Protein AF-A0A2V5U2Z2-F1 (afdb_monomer)

Nearest PDB structures (foldseek):
  8wt1-assembly1_H  TM=6.798E-01  e=1.902E-01  Geobacillus stearothermophilus ATCC 12980
  8wt1-assembly2_F  TM=6.795E-01  e=2.994E-01  Geobacillus stearothermophilus ATCC 12980
  8wt1-assembly2_G  TM=6.778E-01  e=4.208E-01  Geobacillus stearothermophilus ATCC 12980
  8wt1-assembly2_E  TM=6.335E-01  e=3.976E-01  Geobacillus stearothermophilus ATCC 12980
  8wt1-assembly2_D  TM=6.719E-01  e=5.588E-01  Geobacillus stearothermophilus ATCC 12980

Secondary structure (DSSP, 8-state):
-PPPP------B-TTSS-BEEEEEEEE-TTSSEEEEEEEESSSS-TT---EEEEETTTTEEEESHHHH--B--S--EEETTTEEEEEES--SS-TT--SS-EEEEEEGGG--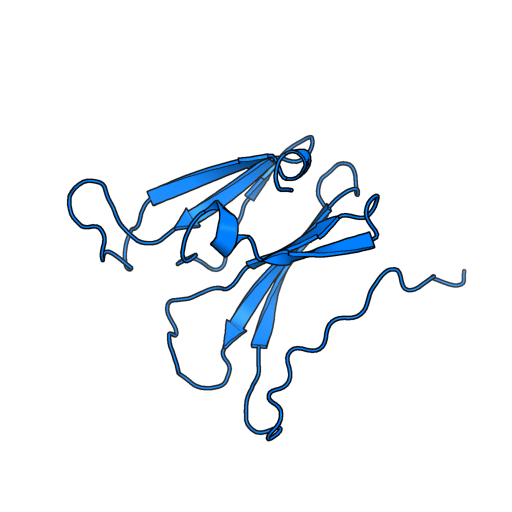

Structure (mmCIF, N/CA/C/O backbone):
data_AF-A0A2V5U2Z2-F1
#
_entry.id   AF-A0A2V5U2Z2-F1
#
loop_
_atom_site.group_PDB
_atom_site.id
_atom_site.type_symbol
_atom_site.label_atom_id
_atom_site.label_alt_id
_atom_site.label_comp_id
_atom_site.label_asym_id
_atom_site.label_entity_id
_atom_site.label_seq_id
_atom_site.pdbx_PDB_ins_code
_atom_site.Cartn_x
_atom_site.Cartn_y
_atom_site.Cartn_z
_atom_site.occupancy
_atom_site.B_iso_or_equiv
_atom_site.auth_seq_id
_atom_site.auth_comp_id
_atom_site.auth_asym_id
_atom_site.auth_atom_id
_atom_site.pdbx_PDB_model_num
ATOM 1 N N . MET A 1 1 ? -11.660 -11.472 25.209 1.00 48.94 1 MET A N 1
ATOM 2 C CA . MET A 1 1 ? -11.891 -10.445 24.169 1.00 48.94 1 MET A CA 1
ATOM 3 C C . MET A 1 1 ? -12.189 -11.164 22.869 1.00 48.94 1 MET A C 1
ATOM 5 O O . MET A 1 1 ? -11.413 -12.038 22.507 1.00 48.94 1 MET A O 1
ATOM 9 N N . THR A 1 2 ? -13.297 -10.853 22.203 1.00 79.00 2 THR A N 1
ATOM 10 C CA . THR A 1 2 ? -13.596 -11.344 20.850 1.00 79.00 2 THR A CA 1
ATOM 11 C C . THR A 1 2 ? -13.269 -10.233 19.854 1.00 79.00 2 THR A C 1
ATOM 13 O O . THR A 1 2 ? -13.674 -9.088 20.041 1.00 79.00 2 THR A O 1
ATOM 16 N N . GLY A 1 3 ? -12.461 -10.538 18.839 1.00 84.50 3 GLY A N 1
ATOM 17 C CA . GLY A 1 3 ? -12.180 -9.609 17.744 1.00 84.50 3 GLY A CA 1
ATOM 18 C C . GLY A 1 3 ? -13.274 -9.678 16.679 1.00 84.50 3 GLY A C 1
ATOM 19 O O . GLY A 1 3 ? -13.815 -10.752 16.427 1.00 84.50 3 GLY A O 1
ATOM 20 N N . THR A 1 4 ? -13.574 -8.548 16.036 1.00 90.06 4 THR A N 1
ATOM 21 C CA . THR A 1 4 ? -14.482 -8.486 14.880 1.00 90.06 4 THR A CA 1
ATOM 22 C C . THR A 1 4 ? -13.667 -8.354 13.599 1.00 90.06 4 THR A C 1
ATOM 24 O O . THR A 1 4 ? -12.829 -7.459 13.486 1.00 90.06 4 THR A O 1
ATOM 27 N N . VAL A 1 5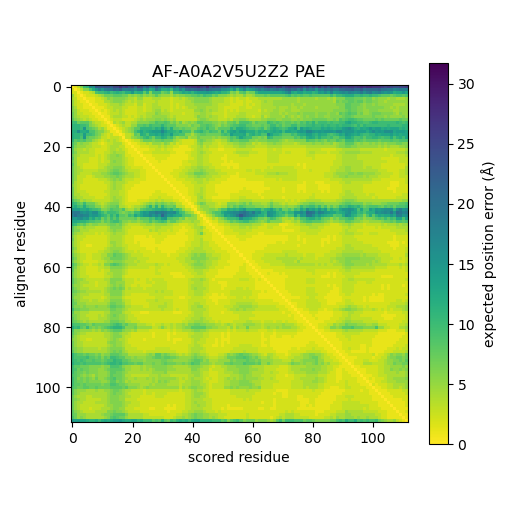 ? -13.928 -9.218 12.616 1.00 91.06 5 VAL A N 1
ATOM 28 C CA . VAL A 1 5 ? -13.326 -9.113 11.280 1.00 91.06 5 VAL A CA 1
ATOM 29 C C . VAL A 1 5 ? -13.907 -7.893 10.565 1.00 91.06 5 VAL A C 1
ATOM 31 O O . VAL A 1 5 ? -15.120 -7.785 10.409 1.00 91.06 5 VAL A O 1
ATOM 34 N N . LEU A 1 6 ? -13.043 -6.964 10.143 1.00 91.12 6 LEU A N 1
ATOM 35 C CA . LEU A 1 6 ? -13.460 -5.757 9.418 1.00 91.12 6 LEU A CA 1
ATOM 36 C C . LEU A 1 6 ? -13.581 -5.988 7.908 1.00 91.12 6 LEU A C 1
ATOM 38 O O . LEU A 1 6 ? -14.469 -5.421 7.280 1.00 91.12 6 LEU A O 1
ATOM 42 N N . ALA A 1 7 ? -12.692 -6.803 7.336 1.00 91.56 7 ALA A N 1
ATOM 43 C CA . ALA A 1 7 ? -12.666 -7.123 5.914 1.00 91.56 7 ALA A CA 1
ATOM 44 C C . ALA A 1 7 ? -11.939 -8.449 5.657 1.00 91.56 7 ALA A C 1
ATOM 46 O O . ALA A 1 7 ? -11.116 -8.896 6.459 1.00 91.56 7 ALA A O 1
ATOM 47 N N . THR A 1 8 ? -12.218 -9.062 4.509 1.00 91.56 8 THR A N 1
ATOM 48 C CA . THR A 1 8 ? -11.488 -10.221 3.984 1.00 91.56 8 THR A CA 1
ATOM 49 C C . THR A 1 8 ? -11.257 -10.006 2.496 1.00 91.56 8 THR A C 1
ATOM 51 O O . THR A 1 8 ? -12.159 -9.561 1.790 1.00 91.56 8 THR A O 1
ATOM 54 N N . LYS A 1 9 ? -10.045 -10.300 2.026 1.00 89.69 9 LYS A N 1
ATOM 55 C CA . LYS A 1 9 ? -9.688 -10.253 0.609 1.00 89.69 9 LYS A CA 1
ATOM 56 C C . LYS A 1 9 ? -8.858 -11.4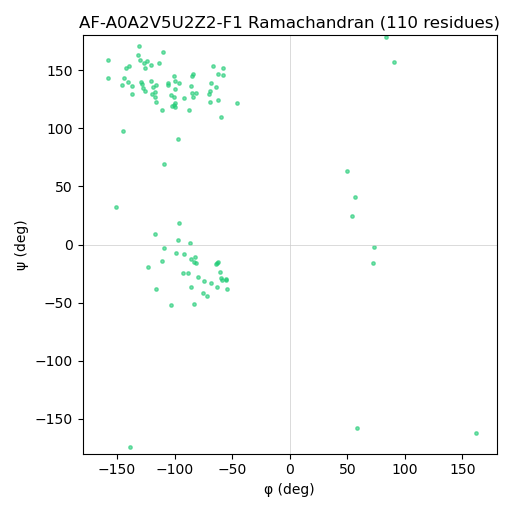82 0.274 1.00 89.69 9 LYS A C 1
ATOM 58 O O . LYS A 1 9 ? -7.909 -11.784 0.995 1.00 89.69 9 LYS A O 1
ATOM 63 N N . ASP A 1 10 ? -9.247 -12.190 -0.782 1.00 89.88 10 ASP A N 1
ATOM 64 C CA . ASP A 1 10 ? -8.542 -13.374 -1.264 1.00 89.88 10 ASP A CA 1
ATOM 65 C C . ASP A 1 10 ? -7.656 -13.007 -2.460 1.00 89.88 10 ASP A C 1
ATOM 67 O O . ASP A 1 10 ? -8.091 -12.297 -3.364 1.00 89.88 10 ASP A O 1
ATOM 71 N N . PHE A 1 11 ? -6.411 -13.478 -2.433 1.00 87.81 11 PHE A N 1
ATOM 72 C CA . PHE A 1 11 ? -5.396 -13.243 -3.462 1.00 87.81 11 PHE A CA 1
ATOM 73 C C . PHE A 1 11 ? -4.938 -14.532 -4.148 1.00 87.81 11 PHE A C 1
ATOM 75 O O . PHE A 1 11 ? -3.948 -14.509 -4.880 1.00 87.81 11 PHE A O 1
ATOM 82 N N . LYS A 1 12 ? -5.610 -15.659 -3.896 1.00 86.19 12 LYS A N 1
ATOM 83 C CA . LYS A 1 12 ? -5.360 -16.908 -4.619 1.00 86.19 12 LYS A CA 1
ATOM 84 C C . LYS A 1 12 ? -5.818 -16.766 -6.069 1.00 86.19 12 LYS A C 1
ATOM 86 O O . LYS A 1 12 ? -6.861 -16.165 -6.334 1.00 86.19 12 LYS A O 1
ATOM 91 N N . SER A 1 13 ? -5.036 -17.297 -7.006 1.00 82.25 13 SER A N 1
ATOM 92 C CA . SER A 1 13 ? -5.483 -17.410 -8.391 1.00 82.25 13 SER A CA 1
ATOM 93 C C . SER A 1 13 ? -6.646 -18.409 -8.493 1.00 82.25 13 SER A C 1
ATOM 95 O O . SER A 1 13 ? -6.749 -19.315 -7.661 1.00 82.25 13 SER A O 1
ATOM 97 N N . PRO A 1 14 ? -7.527 -18.278 -9.502 1.00 78.75 14 PRO A N 1
ATOM 98 C CA . PRO A 1 14 ? -8.651 -19.199 -9.683 1.00 78.75 14 PRO A CA 1
ATOM 99 C C . PRO A 1 14 ? -8.236 -20.662 -9.889 1.00 78.75 14 PRO A C 1
ATOM 101 O O . PRO A 1 14 ? -8.989 -21.562 -9.533 1.00 78.75 14 PRO A O 1
ATOM 104 N N . ASP A 1 15 ? -7.051 -20.889 -10.461 1.00 81.25 15 ASP A N 1
ATOM 105 C CA . ASP A 1 15 ? -6.467 -22.216 -10.679 1.00 81.25 15 ASP A CA 1
ATOM 106 C C . ASP A 1 15 ? -5.749 -22.781 -9.438 1.00 81.25 15 ASP A C 1
ATOM 108 O O . ASP A 1 15 ? -5.421 -23.962 -9.416 1.00 81.25 15 ASP A O 1
ATOM 112 N N . GLY A 1 16 ? -5.528 -21.972 -8.393 1.00 76.25 16 GLY A N 1
ATOM 113 C CA . GLY A 1 16 ? -4.834 -22.372 -7.166 1.00 76.25 16 GLY A CA 1
ATOM 114 C C . GLY A 1 16 ? -3.315 -22.540 -7.292 1.00 76.25 16 GLY A C 1
ATOM 115 O O . GLY A 1 16 ? -2.658 -22.791 -6.282 1.00 76.25 16 GLY A O 1
ATOM 116 N N . GLU A 1 17 ? -2.744 -22.361 -8.482 1.00 76.31 17 GLU A N 1
ATOM 117 C CA . GLU A 1 17 ? -1.311 -22.551 -8.748 1.00 76.31 17 GLU A CA 1
ATOM 118 C C . GLU A 1 17 ? -0.474 -21.349 -8.295 1.00 76.31 17 GLU A C 1
ATOM 120 O O . GLU A 1 17 ? 0.706 -21.456 -7.941 1.00 76.31 17 GLU A O 1
ATOM 125 N N . HIS A 1 18 ? -1.087 -20.168 -8.295 1.00 80.06 18 HIS A N 1
ATOM 126 C CA . HIS A 1 18 ? -0.429 -18.897 -8.050 1.00 80.06 18 HIS A CA 1
ATOM 127 C C . HIS A 1 18 ? -1.293 -17.989 -7.159 1.00 80.06 18 HIS A C 1
ATOM 129 O O . HIS A 1 18 ? -2.316 -18.362 -6.584 1.00 80.06 18 HIS A O 1
ATOM 135 N N . GLY A 1 19 ? -0.840 -16.760 -6.966 1.00 85.62 19 GLY A N 1
ATOM 136 C CA . GLY A 1 19 ? -1.544 -15.772 -6.173 1.00 85.62 19 GLY A CA 1
ATOM 137 C C . GLY A 1 19 ? -0.617 -14.652 -5.757 1.00 85.62 19 GLY A C 1
ATOM 138 O O . GLY A 1 19 ? 0.462 -14.463 -6.329 1.00 85.62 19 GLY A O 1
ATOM 139 N N . ARG A 1 20 ? -1.034 -13.902 -4.741 1.00 89.44 20 ARG A N 1
ATOM 140 C CA . ARG A 1 20 ? -0.198 -12.854 -4.162 1.00 89.44 20 ARG A CA 1
ATOM 141 C C . ARG A 1 20 ? -0.033 -13.032 -2.664 1.00 89.44 20 ARG A C 1
ATOM 143 O O . ARG A 1 20 ? -0.998 -13.206 -1.928 1.00 89.44 20 ARG A O 1
ATOM 150 N N . ASN A 1 21 ? 1.212 -12.935 -2.218 1.00 90.12 21 ASN A N 1
ATOM 151 C CA . ASN A 1 21 ? 1.567 -12.983 -0.806 1.00 90.12 21 ASN A CA 1
ATOM 152 C C . ASN A 1 21 ? 1.699 -11.565 -0.265 1.00 90.12 21 ASN A C 1
ATOM 154 O O . ASN A 1 21 ? 2.303 -10.720 -0.926 1.00 90.12 21 ASN A O 1
ATOM 158 N N . VAL A 1 22 ? 1.205 -11.313 0.948 1.00 93.19 22 VAL A N 1
ATOM 159 C CA . VAL A 1 22 ? 1.460 -10.051 1.658 1.00 93.19 22 VAL A CA 1
ATOM 160 C C . VAL A 1 22 ? 2.930 -9.996 2.068 1.00 93.19 22 VAL A C 1
ATOM 162 O O . VAL A 1 22 ? 3.476 -10.960 2.594 1.00 93.19 22 VAL A O 1
ATOM 165 N N . GLN A 1 23 ? 3.578 -8.868 1.796 1.00 94.06 23 GLN A N 1
ATOM 166 C CA . GLN A 1 23 ? 5.024 -8.684 1.964 1.00 94.06 23 GLN A CA 1
ATOM 167 C C . GLN A 1 23 ? 5.357 -7.634 3.016 1.00 94.06 23 GLN A C 1
ATOM 169 O O . GLN A 1 23 ? 6.305 -7.785 3.780 1.00 94.06 23 GLN A O 1
ATOM 174 N N . LYS A 1 24 ? 4.568 -6.563 3.044 1.00 95.00 24 LYS A N 1
ATOM 175 C CA . LYS A 1 24 ? 4.582 -5.539 4.081 1.00 95.00 24 LYS 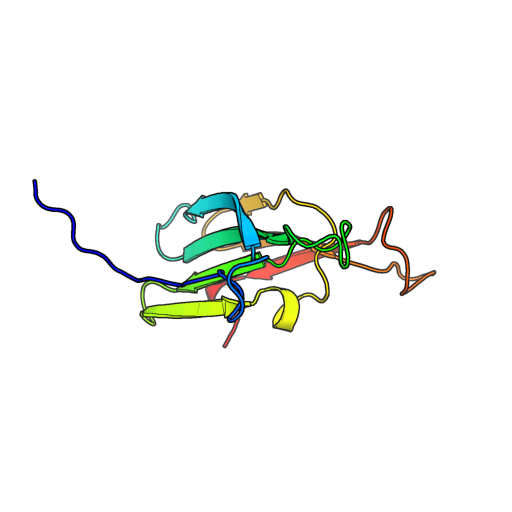A CA 1
ATOM 176 C C . LYS A 1 24 ? 3.136 -5.153 4.349 1.00 95.00 24 LYS A C 1
ATOM 178 O O . LYS A 1 24 ? 2.364 -5.029 3.402 1.00 95.00 24 LYS A O 1
ATOM 183 N N . ALA A 1 25 ? 2.787 -4.946 5.612 1.00 96.62 25 ALA A N 1
ATOM 184 C CA . ALA A 1 25 ? 1.496 -4.408 6.003 1.00 96.62 25 ALA A CA 1
ATOM 185 C C . ALA A 1 25 ? 1.650 -3.492 7.216 1.00 96.62 25 ALA A C 1
ATOM 187 O O . ALA A 1 25 ? 2.483 -3.750 8.084 1.00 96.62 25 ALA A O 1
ATOM 188 N N . GLU A 1 26 ? 0.871 -2.419 7.261 1.00 96.94 26 GLU A N 1
ATOM 189 C CA . GLU A 1 26 ? 0.952 -1.407 8.310 1.00 96.94 26 GLU A CA 1
ATOM 190 C C . GLU A 1 26 ? -0.375 -0.641 8.400 1.00 96.94 26 GLU A C 1
ATOM 192 O O . GLU A 1 26 ? -1.020 -0.372 7.384 1.00 96.94 26 GLU A O 1
ATOM 197 N N . TRP A 1 27 ? -0.791 -0.284 9.615 1.00 96.50 27 TRP A N 1
ATOM 198 C CA . TRP A 1 27 ? -1.884 0.668 9.816 1.00 96.50 27 TRP A CA 1
ATOM 199 C C . TRP A 1 27 ? -1.347 2.097 9.769 1.00 96.50 27 TRP A C 1
ATOM 201 O O . TRP A 1 27 ? -0.256 2.367 10.269 1.00 96.50 27 TRP A O 1
ATOM 211 N N . SER A 1 28 ? -2.132 3.028 9.229 1.00 95.81 28 SER A N 1
ATOM 212 C CA . SER A 1 28 ? -1.884 4.453 9.426 1.00 95.81 28 SER A CA 1
ATOM 213 C C . SER A 1 28 ? -1.889 4.784 10.926 1.00 95.81 28 SER A C 1
ATOM 215 O O . SER A 1 28 ? -2.588 4.116 11.698 1.00 95.81 28 SER A O 1
ATOM 217 N N . PRO A 1 29 ? -1.157 5.823 11.372 1.00 93.56 29 PRO A N 1
ATOM 218 C CA . PRO A 1 29 ? -1.095 6.181 12.792 1.00 93.56 29 PRO A CA 1
ATOM 219 C C . PRO A 1 29 ? -2.464 6.436 13.444 1.00 93.56 29 PRO A C 1
ATOM 221 O O . PRO A 1 29 ? -2.647 6.173 14.629 1.00 93.56 29 PRO A O 1
ATOM 224 N N . ASP A 1 30 ? -3.445 6.905 12.672 1.00 93.38 30 ASP A N 1
ATOM 225 C CA . ASP A 1 30 ? -4.827 7.139 13.114 1.00 93.38 30 ASP A CA 1
ATOM 226 C C . ASP A 1 30 ? -5.746 5.898 13.010 1.00 93.38 30 ASP A C 1
ATOM 228 O O . ASP A 1 30 ? -6.943 5.964 13.313 1.00 93.38 30 ASP A O 1
ATOM 232 N N . SER A 1 31 ? -5.203 4.755 12.575 1.00 94.25 31 SER A N 1
ATOM 233 C CA . SER A 1 31 ? -5.914 3.484 12.375 1.00 94.25 31 SER A CA 1
ATOM 234 C C . SER A 1 31 ? -7.148 3.579 11.465 1.00 94.25 31 SER A C 1
ATOM 236 O O . SER A 1 31 ? -8.081 2.772 11.591 1.00 94.25 31 SER A O 1
ATOM 238 N N . GLN A 1 32 ? -7.190 4.573 10.572 1.00 95.88 32 GLN A N 1
ATOM 239 C CA . GLN A 1 32 ? -8.250 4.712 9.570 1.00 95.88 32 GLN A CA 1
ATOM 240 C C . GLN A 1 32 ? -7.935 3.953 8.284 1.00 95.88 32 GLN A C 1
ATOM 242 O O . GLN A 1 32 ? -8.866 3.541 7.593 1.00 95.88 32 GLN A O 1
ATOM 247 N N . PHE A 1 33 ? -6.655 3.709 7.998 1.00 97.25 33 PHE A N 1
ATOM 248 C CA . PHE A 1 33 ? -6.223 3.024 6.790 1.00 97.25 33 PHE A CA 1
ATOM 249 C C . PHE A 1 33 ? -5.298 1.859 7.111 1.00 97.25 33 PHE A C 1
ATOM 251 O O . PHE A 1 33 ? -4.362 1.997 7.894 1.00 97.25 33 PHE A O 1
ATOM 258 N N . PHE A 1 34 ? -5.530 0.715 6.477 1.00 97.00 34 PHE A N 1
ATOM 259 C CA . PHE A 1 34 ? -4.609 -0.418 6.518 1.00 97.00 34 PHE A CA 1
ATOM 260 C C . PHE A 1 34 ? -3.991 -0.605 5.145 1.00 97.00 34 PHE A C 1
ATOM 262 O O . PHE A 1 34 ? -4.709 -0.903 4.193 1.00 97.00 34 PHE A O 1
ATOM 269 N N . VAL A 1 35 ? -2.680 -0.426 5.035 1.00 97.38 35 VAL A N 1
ATOM 270 C CA . VAL A 1 35 ? -1.955 -0.545 3.769 1.00 97.38 35 VAL A CA 1
ATOM 271 C C . VAL A 1 35 ? -1.171 -1.838 3.759 1.00 97.38 35 VAL A C 1
ATOM 273 O O . VAL A 1 35 ? -0.526 -2.189 4.747 1.00 97.38 35 VAL A O 1
ATOM 276 N N . PHE A 1 36 ? -1.190 -2.536 2.631 1.00 96.75 36 PHE A N 1
ATOM 277 C CA . PHE A 1 36 ? -0.376 -3.722 2.447 1.00 96.75 36 PHE A CA 1
ATOM 278 C C . PHE A 1 36 ? 0.100 -3.870 1.003 1.00 96.75 36 PHE A C 1
ATOM 280 O O . PHE A 1 36 ? -0.658 -3.688 0.052 1.00 96.75 36 PHE A O 1
ATOM 287 N N . SER A 1 37 ? 1.369 -4.232 0.851 1.00 95.62 37 SER A N 1
ATOM 288 C CA . SER A 1 37 ? 1.989 -4.538 -0.436 1.00 95.62 37 SER A CA 1
ATOM 289 C C . SER A 1 37 ? 2.074 -6.038 -0.622 1.00 95.62 37 SER A C 1
ATOM 291 O O . SER A 1 37 ? 2.321 -6.793 0.325 1.00 95.62 37 SER A O 1
ATOM 293 N N . THR A 1 38 ? 1.902 -6.468 -1.862 1.00 94.19 38 THR A N 1
ATOM 294 C CA . THR A 1 38 ? 1.849 -7.878 -2.227 1.00 94.19 38 THR A CA 1
ATOM 295 C C . THR A 1 38 ? 2.858 -8.198 -3.322 1.00 94.19 38 THR A C 1
ATOM 297 O O . THR A 1 38 ? 3.176 -7.341 -4.144 1.00 94.19 38 THR A O 1
ATOM 300 N N . ALA A 1 39 ? 3.341 -9.437 -3.364 1.00 91.00 39 ALA A N 1
ATOM 301 C CA . ALA A 1 39 ? 4.169 -9.952 -4.454 1.00 91.00 39 ALA A CA 1
ATOM 302 C C . ALA A 1 39 ? 3.502 -11.162 -5.103 1.00 91.00 39 ALA A C 1
ATOM 304 O O . ALA A 1 39 ? 2.933 -11.999 -4.397 1.00 91.00 39 ALA A O 1
ATOM 305 N N . SER A 1 40 ? 3.602 -11.248 -6.430 1.00 86.75 40 SER A N 1
ATOM 306 C CA . SER A 1 40 ? 3.160 -12.413 -7.200 1.00 86.75 40 SER A CA 1
ATOM 307 C C . SER A 1 40 ? 3.992 -13.642 -6.833 1.00 86.75 40 SER A C 1
ATOM 309 O O . SER A 1 40 ? 5.218 -13.554 -6.746 1.00 86.75 40 SER A O 1
ATOM 311 N N . SER A 1 41 ? 3.344 -14.790 -6.639 1.00 81.88 41 SER A N 1
ATOM 312 C CA . SER A 1 41 ? 4.025 -16.085 -6.518 1.00 81.88 41 SER A CA 1
ATOM 313 C C . SER A 1 41 ? 4.305 -16.754 -7.871 1.00 81.88 41 SER A C 1
ATOM 315 O O . SER A 1 41 ? 5.088 -17.695 -7.917 1.00 81.88 41 SER A O 1
ATOM 317 N N . GLY A 1 42 ? 3.713 -16.263 -8.969 1.00 72.50 42 GLY A N 1
ATOM 318 C CA . GLY A 1 42 ? 3.747 -16.897 -10.298 1.00 72.50 42 GLY A CA 1
ATOM 319 C C . GLY A 1 42 ? 4.816 -16.375 -11.266 1.00 72.50 42 GLY A C 1
ATOM 320 O O . GLY A 1 42 ? 4.672 -16.530 -12.471 1.00 72.50 42 GLY A O 1
ATOM 321 N N . GLY A 1 43 ? 5.861 -15.690 -10.791 1.00 66.31 43 GLY A N 1
ATOM 322 C CA . GLY A 1 43 ? 7.005 -15.264 -11.621 1.00 66.31 43 GLY A CA 1
ATOM 323 C C . GLY A 1 43 ? 6.752 -14.122 -12.622 1.00 66.31 43 GLY A C 1
ATOM 324 O O . GLY A 1 43 ? 7.711 -13.496 -13.072 1.00 66.31 43 GLY A O 1
ATOM 325 N N . HIS A 1 44 ? 5.499 -13.781 -12.935 1.00 71.25 44 HIS A N 1
ATOM 326 C CA . HIS A 1 44 ? 5.177 -12.589 -13.724 1.00 71.25 44 HIS A CA 1
ATOM 327 C C . HIS A 1 44 ? 5.433 -11.302 -12.927 1.00 71.25 44 HIS A C 1
ATOM 329 O O . HIS A 1 44 ? 4.962 -11.151 -11.798 1.00 71.25 44 HIS A O 1
ATOM 335 N N . SER A 1 45 ? 6.175 -10.377 -13.547 1.00 78.94 45 SER A N 1
ATOM 336 C CA . SER A 1 45 ? 6.529 -9.049 -13.024 1.00 78.94 45 SER A CA 1
ATOM 337 C C . SER A 1 45 ? 7.104 -9.072 -11.598 1.00 78.94 45 SER A C 1
ATOM 339 O O . SER A 1 45 ? 6.528 -8.463 -10.696 1.00 78.94 45 SER A O 1
ATOM 341 N N . PRO A 1 46 ? 8.273 -9.712 -11.365 1.00 81.88 46 PRO A N 1
ATOM 342 C CA . PRO A 1 46 ? 8.902 -9.780 -10.036 1.00 81.88 46 PRO A CA 1
ATOM 343 C C . PRO A 1 46 ? 9.294 -8.400 -9.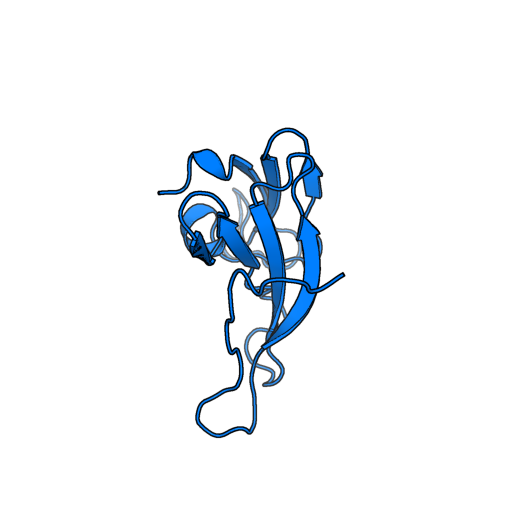483 1.00 81.88 46 PRO A C 1
ATOM 345 O O . PRO A 1 46 ? 9.577 -8.246 -8.297 1.00 81.88 46 PRO A O 1
ATOM 348 N N . TRP A 1 47 ? 9.315 -7.391 -10.352 1.00 88.75 47 TRP A N 1
ATOM 349 C CA . TRP A 1 47 ? 9.561 -5.997 -10.023 1.00 88.75 47 TRP A CA 1
ATOM 350 C C . TRP A 1 47 ? 8.315 -5.267 -9.489 1.00 88.75 47 TRP A C 1
ATOM 352 O O . TRP A 1 47 ? 8.475 -4.203 -8.898 1.00 88.75 47 TRP A O 1
ATOM 362 N N . HIS A 1 48 ? 7.100 -5.806 -9.668 1.00 93.00 48 HIS A N 1
ATOM 363 C CA . HIS A 1 48 ? 5.839 -5.123 -9.355 1.00 93.00 48 HIS A CA 1
ATOM 364 C C . HIS A 1 48 ? 5.242 -5.551 -8.008 1.00 93.00 48 HIS A C 1
ATOM 366 O O . HIS A 1 48 ? 4.837 -6.701 -7.795 1.00 93.00 48 HIS A O 1
ATOM 372 N N . TRP A 1 49 ? 5.124 -4.580 -7.106 1.00 93.75 49 TRP A N 1
ATOM 373 C CA . TRP A 1 49 ? 4.631 -4.749 -5.743 1.00 93.75 49 TRP A CA 1
ATOM 374 C C . TRP A 1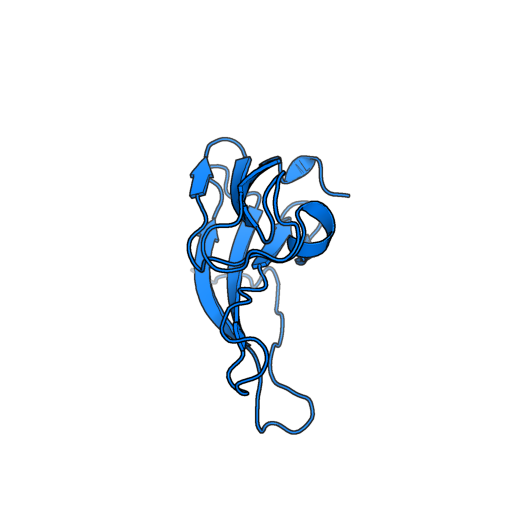 49 ? 3.252 -4.104 -5.584 1.00 93.75 49 TRP A C 1
ATOM 376 O O . TRP A 1 49 ? 3.127 -3.096 -4.887 1.00 93.75 49 TRP A O 1
ATOM 386 N N . GLN A 1 50 ? 2.224 -4.694 -6.215 1.00 94.12 50 GLN A N 1
ATOM 387 C CA . GLN A 1 50 ? 0.832 -4.223 -6.101 1.00 94.12 50 GLN A CA 1
ATOM 388 C C . GLN A 1 50 ? 0.485 -3.934 -4.647 1.00 94.12 50 GLN A C 1
ATOM 390 O O . GLN A 1 50 ? 0.597 -4.815 -3.777 1.00 94.12 50 GLN A O 1
ATOM 395 N N . THR A 1 51 ? 0.096 -2.694 -4.387 1.00 96.38 51 THR A N 1
ATOM 396 C CA . THR A 1 51 ? -0.177 -2.212 -3.039 1.00 96.38 51 THR A CA 1
ATOM 397 C C . THR A 1 51 ? -1.635 -1.839 -2.927 1.00 96.38 51 THR A C 1
ATOM 399 O O . THR A 1 51 ? -2.212 -1.220 -3.809 1.00 96.38 51 THR A O 1
ATOM 402 N N . TYR A 1 52 ? -2.239 -2.214 -1.812 1.00 96.75 52 TYR A N 1
ATOM 403 C CA . TYR A 1 52 ? -3.631 -1.942 -1.516 1.00 96.75 52 TYR A CA 1
ATOM 404 C C . TYR A 1 52 ? -3.728 -1.128 -0.240 1.00 96.75 52 TYR A C 1
ATOM 406 O O . TYR A 1 52 ? -2.879 -1.235 0.648 1.00 96.75 52 TYR A O 1
ATOM 414 N N . PHE A 1 53 ? -4.813 -0.378 -0.116 1.00 97.12 53 PHE A N 1
ATOM 415 C CA . PHE A 1 53 ? -5.222 0.188 1.158 1.00 97.12 53 PHE A CA 1
ATOM 416 C C . PHE A 1 53 ? -6.689 -0.126 1.433 1.00 97.12 53 PHE A C 1
ATOM 418 O O . PHE A 1 53 ? -7.528 -0.103 0.535 1.00 97.12 53 PHE A O 1
ATOM 425 N N . TYR A 1 54 ? -6.995 -0.444 2.685 1.00 97.38 54 TYR A N 1
ATOM 426 C CA . TYR A 1 54 ? -8.346 -0.573 3.207 1.00 97.38 54 TYR A CA 1
ATOM 427 C C . TYR A 1 54 ? -8.714 0.703 3.957 1.00 97.38 54 TYR A C 1
ATOM 429 O O . TYR A 1 54 ? -8.029 1.068 4.911 1.00 97.38 54 TYR A O 1
ATOM 437 N N . ASP A 1 55 ? -9.790 1.362 3.535 1.00 96.31 55 ASP A N 1
ATOM 438 C CA . ASP A 1 55 ? -10.399 2.489 4.238 1.00 96.31 55 ASP A CA 1
ATOM 439 C C . ASP A 1 55 ? -11.418 1.951 5.247 1.00 96.31 55 ASP A C 1
ATOM 441 O O . ASP A 1 55 ? -12.436 1.353 4.885 1.00 96.31 55 ASP A O 1
ATOM 445 N N . ARG A 1 56 ? -11.157 2.181 6.534 1.00 95.50 56 ARG A N 1
ATOM 446 C CA . ARG A 1 56 ? -12.009 1.708 7.628 1.00 95.50 56 ARG A CA 1
ATOM 447 C C . ARG A 1 56 ? -13.364 2.408 7.686 1.00 95.50 56 ARG A C 1
ATOM 449 O O . ARG A 1 56 ? -14.334 1.776 8.107 1.00 95.50 56 ARG A O 1
ATOM 456 N N . LYS A 1 57 ? -13.447 3.686 7.307 1.00 94.00 57 LYS A N 1
ATOM 457 C CA . LYS A 1 57 ? -14.704 4.451 7.312 1.00 94.00 57 LYS A CA 1
ATOM 458 C C . LYS A 1 57 ? -15.615 3.977 6.191 1.00 94.00 57 LYS A C 1
ATOM 460 O O . LYS A 1 57 ? -16.799 3.755 6.424 1.00 94.00 57 LYS A O 1
ATOM 465 N N . GLN A 1 58 ? -15.045 3.787 5.004 1.00 94.31 58 GLN A N 1
ATOM 466 C CA . GLN A 1 58 ? -15.779 3.339 3.820 1.00 94.31 58 GLN A CA 1
ATOM 467 C C . GLN A 1 58 ? -15.962 1.813 3.766 1.00 94.31 58 GLN A C 1
ATOM 469 O O . GLN A 1 58 ? -16.805 1.326 3.020 1.00 94.31 58 GLN A O 1
ATOM 474 N N . LYS A 1 59 ? -15.203 1.059 4.573 1.00 94.25 59 LYS A N 1
ATOM 475 C CA . LYS A 1 59 ? -15.198 -0.412 4.629 1.00 94.25 59 LYS A CA 1
ATOM 476 C C . LYS A 1 59 ? -14.889 -1.068 3.283 1.00 94.25 59 LYS A C 1
ATOM 478 O O . LYS A 1 59 ? -15.489 -2.077 2.919 1.00 94.25 59 LYS A O 1
ATOM 483 N N . LEU A 1 60 ? -13.935 -0.506 2.549 1.00 93.62 60 LEU A N 1
ATOM 484 C CA . LEU A 1 60 ? -13.553 -0.986 1.223 1.00 93.62 60 LEU A CA 1
ATOM 485 C C . LEU A 1 60 ? -12.042 -0.948 1.024 1.00 93.62 60 LEU A C 1
ATOM 487 O O . LEU A 1 60 ? -11.338 -0.157 1.649 1.00 93.62 60 LEU A O 1
ATOM 491 N N . SER A 1 61 ? -11.550 -1.819 0.145 1.00 94.38 61 SER A N 1
ATOM 492 C CA . SER A 1 61 ? -10.150 -1.841 -0.279 1.00 94.38 61 SER A CA 1
ATOM 493 C C . SER A 1 61 ? -10.006 -1.284 -1.687 1.00 94.38 61 SER A C 1
ATOM 495 O O . SER A 1 61 ? -10.787 -1.681 -2.553 1.00 94.38 61 SER A O 1
ATOM 497 N N . LYS A 1 62 ? -8.969 -0.490 -1.940 1.00 95.50 62 LYS A N 1
ATOM 498 C CA . LYS A 1 62 ? -8.586 -0.046 -3.287 1.00 95.50 62 LYS A CA 1
ATOM 499 C C . LYS A 1 62 ? -7.146 -0.418 -3.593 1.00 95.50 62 LYS A C 1
ATOM 501 O O . LYS A 1 62 ? -6.363 -0.658 -2.670 1.00 95.50 62 LYS A O 1
ATOM 506 N N . GLU A 1 63 ? -6.823 -0.498 -4.877 1.00 95.94 63 GLU A N 1
ATOM 507 C CA . GLU A 1 63 ? -5.443 -0.603 -5.339 1.00 95.94 63 GLU A CA 1
ATOM 508 C C . GLU A 1 63 ? -4.829 0.799 -5.353 1.00 95.94 63 GLU A C 1
ATOM 510 O O . GLU A 1 63 ? -5.444 1.761 -5.805 1.00 95.94 63 GLU A O 1
ATOM 515 N N . LEU A 1 64 ? -3.647 0.944 -4.766 1.00 96.69 64 LEU A N 1
ATOM 516 C CA . LEU A 1 64 ? -2.934 2.215 -4.719 1.00 96.69 64 LEU A CA 1
ATOM 517 C C . LEU A 1 64 ? -2.326 2.550 -6.082 1.00 96.69 64 LEU A C 1
ATOM 519 O O . LEU A 1 64 ? -2.256 3.725 -6.439 1.00 96.69 64 LEU A O 1
ATOM 523 N N . ASP A 1 65 ? -1.936 1.522 -6.839 1.00 94.50 65 ASP A N 1
ATOM 524 C CA . ASP A 1 65 ? -1.363 1.638 -8.176 1.00 94.50 65 ASP A CA 1
ATOM 525 C C . ASP A 1 65 ? -2.281 2.423 -9.135 1.00 94.50 65 ASP A C 1
ATOM 527 O O . ASP A 1 65 ? -1.775 3.176 -9.964 1.00 94.50 65 ASP A O 1
ATOM 531 N N . ASP A 1 66 ? -3.607 2.369 -8.951 1.00 95.81 66 ASP A N 1
ATOM 532 C CA . ASP A 1 66 ? -4.584 3.165 -9.717 1.00 95.81 66 ASP A CA 1
ATOM 533 C C . ASP A 1 66 ? -4.386 4.689 -9.556 1.00 95.81 66 ASP A C 1
ATOM 535 O O . ASP A 1 66 ? -4.771 5.473 -10.423 1.00 95.81 66 ASP A O 1
ATOM 539 N N . PHE A 1 67 ? -3.766 5.128 -8.455 1.00 96.00 67 PHE A N 1
ATOM 540 C CA . PHE A 1 67 ? -3.580 6.543 -8.098 1.00 96.00 67 PHE A CA 1
ATOM 541 C C . PHE A 1 67 ? -2.121 7.019 -8.178 1.00 96.00 67 PHE A C 1
ATOM 543 O O . PHE A 1 67 ? -1.848 8.228 -8.098 1.00 96.00 67 PHE A O 1
ATOM 550 N N . THR A 1 68 ? -1.175 6.085 -8.266 1.00 95.50 68 THR A N 1
ATOM 551 C CA . THR A 1 68 ? 0.271 6.364 -8.248 1.00 95.50 68 THR A CA 1
ATOM 552 C C . THR A 1 68 ? 1.007 5.844 -9.478 1.00 95.50 68 THR A C 1
ATOM 554 O O . THR A 1 68 ? 2.114 6.296 -9.749 1.00 95.50 68 THR A O 1
ATOM 557 N N . GLY A 1 69 ? 0.423 4.898 -10.212 1.00 94.50 69 GLY A N 1
ATOM 558 C CA . GLY A 1 69 ? 1.130 4.060 -11.175 1.00 94.50 69 GLY A CA 1
ATOM 559 C C . GLY A 1 69 ? 1.813 2.848 -10.519 1.00 94.50 69 GLY A C 1
ATOM 560 O O . GLY A 1 69 ? 1.752 2.692 -9.293 1.00 94.50 69 GLY A O 1
ATOM 561 N N . PRO A 1 70 ? 2.475 1.989 -11.323 1.00 95.25 70 PRO A N 1
ATOM 562 C CA . PRO A 1 70 ? 3.011 0.706 -10.868 1.00 95.25 70 PRO A CA 1
ATOM 563 C C . PRO A 1 70 ? 4.076 0.860 -9.782 1.00 95.25 70 PRO A C 1
ATOM 565 O O . PRO A 1 70 ? 5.093 1.525 -9.988 1.00 95.25 70 PRO A O 1
ATOM 568 N N . ILE A 1 71 ? 3.887 0.210 -8.634 1.00 96.62 71 ILE A N 1
ATOM 569 C CA . ILE A 1 71 ? 4.827 0.298 -7.506 1.00 96.62 71 ILE A CA 1
ATOM 570 C C . I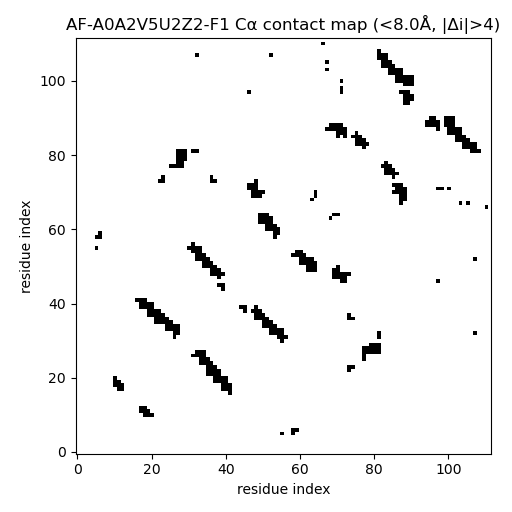LE A 1 71 ? 5.979 -0.700 -7.672 1.00 96.62 71 ILE A C 1
ATOM 572 O O . ILE A 1 71 ? 5.773 -1.903 -7.822 1.00 96.62 71 ILE A O 1
ATOM 576 N N . ILE A 1 72 ? 7.218 -0.210 -7.592 1.00 95.81 72 ILE A N 1
ATOM 577 C CA . ILE A 1 72 ? 8.430 -0.980 -7.931 1.00 95.81 72 ILE A CA 1
ATOM 578 C C . ILE A 1 72 ? 9.294 -1.366 -6.721 1.00 95.81 72 ILE A C 1
ATOM 580 O O . ILE A 1 72 ? 10.311 -2.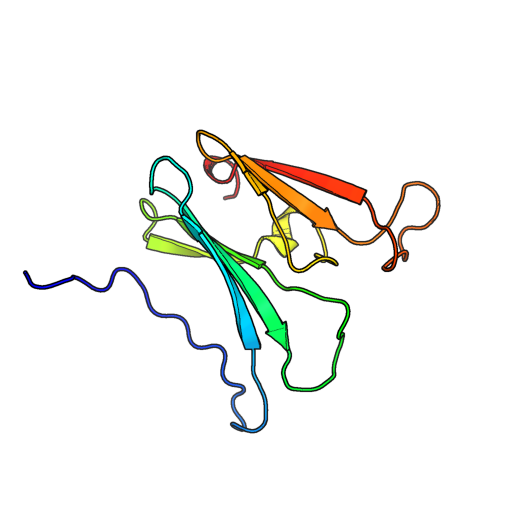051 -6.858 1.00 95.81 72 ILE A O 1
ATOM 584 N N . LYS A 1 73 ? 8.919 -0.938 -5.509 1.00 94.31 73 LYS A N 1
ATOM 585 C CA . LYS A 1 73 ? 9.581 -1.346 -4.260 1.00 94.31 73 LYS A CA 1
ATOM 586 C C . LYS A 1 73 ? 8.554 -1.852 -3.252 1.00 94.31 73 LYS A C 1
ATOM 588 O O . LYS A 1 73 ? 7.535 -1.218 -3.021 1.00 94.31 73 LYS A O 1
ATOM 593 N N . ARG A 1 74 ? 8.905 -2.946 -2.571 1.00 91.94 74 ARG A N 1
ATOM 594 C CA . ARG A 1 74 ? 8.119 -3.567 -1.489 1.00 91.94 74 ARG A CA 1
ATOM 595 C C . ARG A 1 74 ? 7.763 -2.607 -0.350 1.00 91.94 74 ARG A C 1
ATOM 597 O O . ARG A 1 74 ? 6.713 -2.736 0.267 1.00 91.94 74 ARG A O 1
ATOM 604 N N . ASN A 1 75 ? 8.692 -1.718 -0.003 1.00 93.50 75 ASN A N 1
ATOM 605 C CA . ASN A 1 75 ? 8.573 -0.878 1.179 1.00 93.50 75 ASN A CA 1
ATOM 606 C C . ASN A 1 75 ? 7.912 0.452 0.822 1.00 93.50 75 ASN A C 1
ATOM 608 O O . ASN A 1 75 ? 8.417 1.191 -0.018 1.00 93.50 75 ASN A O 1
ATOM 612 N N . PHE A 1 76 ? 6.850 0.775 1.550 1.00 95.88 76 PHE A N 1
ATOM 613 C CA . PHE A 1 76 ? 6.235 2.098 1.611 1.00 95.88 76 PHE A CA 1
ATOM 614 C C . PHE A 1 76 ? 6.486 2.735 2.980 1.00 95.88 76 PHE A C 1
ATOM 616 O O . PHE A 1 76 ? 6.858 2.043 3.938 1.00 95.88 76 PHE A O 1
ATOM 623 N N . LYS A 1 77 ? 6.256 4.042 3.097 1.00 96.62 77 LYS A N 1
ATOM 624 C CA . LYS A 1 77 ? 6.253 4.753 4.383 1.00 96.62 77 LYS A CA 1
ATOM 625 C C . LYS A 1 77 ? 4.874 5.334 4.650 1.00 96.62 77 LYS A C 1
ATOM 627 O O . LYS A 1 77 ? 4.325 6.008 3.782 1.00 96.62 77 LYS A O 1
ATOM 632 N N . LEU A 1 78 ? 4.353 5.096 5.851 1.00 96.69 78 LEU A N 1
ATOM 633 C CA . LEU A 1 78 ? 3.177 5.789 6.361 1.00 96.69 78 LEU A CA 1
ATOM 634 C C . LEU A 1 78 ? 3.607 6.907 7.301 1.00 96.69 78 LEU A C 1
ATOM 636 O O . LEU A 1 78 ? 4.550 6.768 8.078 1.00 96.69 78 LEU A O 1
ATOM 640 N N . SER A 1 79 ? 2.915 8.036 7.218 1.00 95.44 79 SER A N 1
ATOM 641 C CA . SER A 1 79 ? 3.116 9.157 8.132 1.00 95.44 79 SER A CA 1
ATOM 642 C C . SER A 1 79 ? 1.790 9.824 8.459 1.00 95.44 79 SER A C 1
ATOM 644 O O . SER A 1 79 ? 0.840 9.772 7.676 1.00 95.44 79 SER A O 1
ATOM 646 N N . ALA A 1 80 ? 1.719 10.428 9.644 1.00 91.25 80 ALA A N 1
ATOM 647 C CA . ALA A 1 80 ? 0.489 11.028 10.131 1.00 91.25 80 ALA A CA 1
ATOM 648 C C . ALA A 1 80 ? 0.017 12.189 9.228 1.00 91.25 80 ALA A C 1
ATOM 650 O O . ALA A 1 80 ? 0.849 12.942 8.714 1.00 91.25 80 ALA A O 1
ATOM 651 N N . PRO A 1 81 ? -1.305 12.389 9.081 1.00 90.88 81 PRO A N 1
ATOM 652 C CA . PRO A 1 81 ? -2.357 11.497 9.577 1.00 90.88 81 PRO A CA 1
ATOM 653 C C . PRO A 1 81 ? -2.503 10.227 8.722 1.00 90.88 81 PRO A C 1
ATOM 655 O O . PRO A 1 81 ? -2.603 9.132 9.265 1.00 90.88 81 PRO A O 1
ATOM 658 N N . ASP A 1 82 ? -2.433 10.372 7.403 1.00 95.00 82 ASP A N 1
ATOM 659 C CA . ASP A 1 82 ? -2.798 9.339 6.433 1.00 95.00 82 ASP A CA 1
ATOM 660 C C . ASP A 1 82 ? -2.001 9.454 5.120 1.00 95.00 82 ASP A C 1
ATOM 662 O O . ASP A 1 82 ? -2.501 9.177 4.028 1.00 95.00 82 ASP A O 1
ATOM 666 N N . TRP A 1 83 ? -0.753 9.912 5.210 1.00 97.38 83 TRP A N 1
ATOM 667 C CA . TRP A 1 83 ? 0.131 10.032 4.057 1.00 97.38 83 TRP A CA 1
ATOM 668 C C . TRP A 1 83 ? 0.851 8.724 3.784 1.00 97.38 83 TRP A C 1
ATOM 670 O O . TRP A 1 83 ? 1.421 8.122 4.696 1.00 97.38 83 TRP A O 1
ATOM 680 N N . ILE A 1 84 ? 0.915 8.368 2.507 1.00 97.50 84 ILE A N 1
ATOM 681 C CA . ILE A 1 84 ? 1.712 7.265 1.998 1.00 97.50 84 ILE A CA 1
ATOM 682 C C . ILE A 1 84 ? 2.754 7.775 1.009 1.00 97.50 84 ILE A C 1
ATOM 684 O O . ILE A 1 84 ? 2.455 8.595 0.143 1.00 97.50 84 ILE A O 1
ATOM 688 N N . GLU A 1 85 ? 3.979 7.282 1.149 1.00 98.06 85 GLU A N 1
ATOM 689 C CA . GLU A 1 85 ? 5.055 7.458 0.179 1.00 98.06 85 GLU A CA 1
ATOM 690 C C . GLU A 1 85 ? 5.467 6.090 -0.379 1.00 98.06 85 GLU A C 1
ATOM 692 O O . GLU A 1 85 ? 5.770 5.162 0.383 1.00 98.06 85 GLU A O 1
ATOM 697 N N . VAL A 1 86 ? 5.471 5.976 -1.706 1.00 97.69 86 VAL A N 1
ATOM 698 C CA . VAL A 1 86 ? 5.815 4.766 -2.467 1.00 97.69 86 VAL A CA 1
ATOM 699 C C . VAL A 1 86 ? 6.830 5.084 -3.555 1.00 97.69 86 VAL A C 1
ATOM 701 O O . VAL A 1 86 ? 6.961 6.225 -3.988 1.00 97.69 86 VAL A O 1
ATOM 704 N N . ARG A 1 87 ? 7.550 4.058 -4.019 1.00 97.62 87 ARG A N 1
ATOM 705 C CA . ARG A 1 87 ? 8.410 4.163 -5.200 1.00 97.62 87 ARG A CA 1
ATOM 706 C C . ARG A 1 87 ? 7.691 3.563 -6.402 1.00 97.62 87 ARG A C 1
ATOM 708 O O . ARG A 1 87 ? 7.382 2.372 -6.380 1.00 97.62 87 ARG A O 1
ATOM 715 N N . VAL A 1 88 ? 7.463 4.366 -7.430 1.00 97.00 88 VAL A N 1
ATOM 716 C CA . VAL A 1 88 ? 6.700 4.003 -8.630 1.00 97.00 88 VAL A CA 1
ATOM 717 C C . VAL A 1 88 ? 7.585 3.970 -9.868 1.00 97.00 88 VAL A C 1
ATOM 719 O O . VAL A 1 88 ? 8.652 4.585 -9.882 1.00 97.00 88 VAL A O 1
ATOM 722 N N . GLN A 1 89 ? 7.164 3.219 -10.882 1.00 96.88 89 GLN A N 1
ATOM 723 C CA . GLN A 1 89 ? 7.876 3.082 -12.147 1.00 96.88 89 GLN A CA 1
ATOM 724 C C . GLN A 1 89 ? 8.072 4.438 -12.833 1.00 96.88 89 GLN A C 1
ATOM 726 O O . GLN A 1 89 ? 7.220 5.325 -12.783 1.00 96.88 89 GLN A O 1
ATOM 731 N N . GLY A 1 90 ? 9.204 4.555 -13.515 1.00 94.94 90 GLY A N 1
ATOM 732 C CA . GLY A 1 90 ? 9.510 5.657 -14.401 1.00 94.94 90 GLY A CA 1
ATOM 733 C C . GLY A 1 90 ? 10.219 6.812 -13.709 1.00 94.94 90 GLY A C 1
ATOM 734 O O . GLY A 1 90 ? 10.153 7.012 -12.499 1.00 94.94 90 GLY A O 1
ATOM 735 N N . THR A 1 91 ? 10.915 7.594 -14.511 1.00 92.00 91 THR A N 1
ATOM 736 C CA . THR A 1 91 ? 11.551 8.862 -14.163 1.00 92.00 91 THR A CA 1
ATOM 737 C C . THR A 1 91 ? 11.167 9.894 -15.220 1.00 92.00 91 THR A C 1
ATOM 739 O O . THR A 1 91 ? 10.613 9.546 -16.261 1.00 92.00 91 THR A O 1
ATOM 742 N N . ALA A 1 92 ? 11.496 11.168 -14.993 1.00 88.81 92 ALA A N 1
ATOM 743 C CA . ALA A 1 92 ? 11.253 12.215 -15.988 1.00 88.81 92 ALA A CA 1
ATOM 744 C C . ALA A 1 92 ? 11.957 11.946 -17.335 1.00 88.81 92 ALA A C 1
ATOM 746 O O . ALA A 1 92 ? 11.456 12.350 -18.379 1.00 88.81 92 ALA A O 1
ATOM 747 N N . SER A 1 93 ? 13.112 11.273 -17.311 1.00 93.50 93 SER A N 1
ATOM 748 C CA . SER A 1 93 ? 13.907 10.943 -18.501 1.00 93.50 93 SER A CA 1
ATOM 749 C C . SER A 1 93 ? 13.594 9.572 -19.099 1.00 93.50 93 SER A C 1
ATOM 751 O O . SER A 1 93 ? 13.857 9.354 -20.276 1.00 93.50 93 SER A O 1
ATOM 753 N N . ASP A 1 94 ? 13.068 8.645 -18.299 1.00 94.50 94 ASP A N 1
ATOM 754 C CA . ASP A 1 94 ? 12.763 7.276 -18.715 1.00 94.50 94 ASP A CA 1
ATOM 755 C C . ASP A 1 94 ? 11.496 6.781 -18.004 1.00 94.50 94 ASP A C 1
ATOM 757 O O . ASP A 1 94 ? 11.578 6.317 -16.863 1.00 94.50 94 ASP A O 1
ATOM 761 N N . PRO A 1 95 ? 10.322 6.851 -18.656 1.00 92.31 95 PRO A N 1
ATOM 762 C CA . PRO A 1 95 ? 9.061 6.364 -18.098 1.00 92.31 95 PRO A CA 1
ATOM 763 C C . PRO A 1 95 ? 9.032 4.853 -17.830 1.00 92.31 95 PRO A C 1
ATOM 765 O O . PRO A 1 95 ? 8.159 4.385 -17.104 1.00 92.31 95 PRO A O 1
ATOM 768 N N . SER A 1 96 ? 9.963 4.085 -18.401 1.00 92.81 96 SER A N 1
ATOM 769 C CA . SER A 1 96 ? 10.014 2.630 -18.254 1.00 92.81 96 SER A CA 1
ATOM 770 C C . SER A 1 96 ? 10.881 2.156 -17.086 1.00 92.81 96 SER A C 1
ATOM 772 O O . SER A 1 96 ? 10.813 0.975 -16.743 1.00 92.81 96 SER A O 1
ATOM 774 N N . ASP A 1 97 ? 11.635 3.050 -16.431 1.00 94.38 97 ASP A N 1
ATOM 775 C CA . ASP A 1 97 ? 12.597 2.692 -15.384 1.00 94.38 97 ASP A CA 1
ATOM 776 C C . ASP A 1 97 ? 11.943 1.979 -14.187 1.00 94.38 97 ASP A C 1
ATOM 778 O O . ASP A 1 97 ? 11.241 2.576 -13.367 1.00 94.38 97 ASP A O 1
ATOM 782 N N . ILE A 1 98 ? 12.229 0.683 -14.066 1.00 93.38 98 ILE A N 1
ATOM 783 C CA . ILE A 1 98 ? 11.819 -0.173 -12.944 1.00 93.38 98 ILE A CA 1
ATOM 784 C C . ILE A 1 98 ? 12.929 -0.356 -11.901 1.00 93.38 98 ILE A C 1
ATOM 786 O O . ILE A 1 98 ? 12.697 -0.958 -10.849 1.00 93.38 98 ILE A O 1
ATOM 790 N N . ALA A 1 99 ? 14.145 0.127 -12.171 1.00 92.00 99 ALA A N 1
ATOM 791 C CA . ALA A 1 99 ? 15.272 -0.027 -11.260 1.00 92.00 99 ALA A CA 1
ATOM 792 C C . ALA A 1 99 ? 15.241 1.057 -10.179 1.00 92.00 99 ALA A C 1
ATOM 794 O O . ALA A 1 99 ? 15.281 0.738 -8.977 1.00 92.00 99 ALA A O 1
ATOM 795 N N . ASN A 1 100 ? 15.119 2.320 -10.600 1.00 92.56 100 ASN A N 1
ATOM 796 C CA . ASN A 1 100 ? 15.103 3.465 -9.694 1.00 92.56 100 ASN A CA 1
ATOM 797 C C . ASN A 1 100 ? 13.690 3.999 -9.509 1.00 92.56 100 ASN A C 1
ATOM 799 O O . ASN A 1 100 ? 13.267 4.143 -8.362 1.00 92.56 100 ASN A O 1
ATOM 803 N N . GLY A 1 101 ? 12.975 4.290 -10.596 1.00 94.06 101 GLY A N 1
ATOM 804 C CA . GLY A 1 101 ? 11.665 4.936 -10.581 1.00 94.06 101 GLY A CA 1
ATOM 805 C C . GLY A 1 101 ? 11.685 6.305 -9.892 1.00 94.06 101 GLY A C 1
ATOM 806 O O . GLY A 1 101 ? 12.750 6.900 -9.699 1.00 94.06 101 GLY A O 1
ATOM 807 N N . HIS A 1 102 ? 10.537 6.783 -9.414 1.00 95.88 102 HIS A N 1
ATOM 808 C CA . HIS A 1 102 ? 10.423 8.023 -8.634 1.00 95.88 102 HIS A CA 1
ATOM 809 C C . HIS A 1 102 ? 9.594 7.836 -7.359 1.00 95.88 102 HIS A C 1
ATOM 811 O O . HIS A 1 102 ? 8.933 6.816 -7.175 1.00 95.88 102 HIS A O 1
ATOM 817 N N . SER A 1 103 ? 9.716 8.780 -6.419 1.00 96.88 103 SER A N 1
ATOM 818 C CA . SER A 1 103 ? 8.898 8.773 -5.201 1.00 96.88 103 SER A CA 1
ATOM 819 C C . SER A 1 103 ? 7.571 9.453 -5.494 1.00 96.88 103 SER A C 1
ATOM 821 O O . SER A 1 103 ? 7.583 10.571 -6.006 1.00 96.88 103 SER A O 1
ATOM 823 N N . GLU A 1 104 ? 6.467 8.812 -5.129 1.00 96.94 104 GLU A N 1
ATOM 824 C CA . GLU A 1 104 ? 5.133 9.395 -5.202 1.00 96.94 104 GLU A CA 1
ATOM 825 C C . GLU A 1 104 ? 4.516 9.429 -3.807 1.00 96.94 104 GLU A C 1
ATOM 827 O O . GLU A 1 104 ? 4.510 8.432 -3.074 1.00 96.94 104 GLU A O 1
ATOM 832 N N . LYS A 1 105 ? 4.005 10.603 -3.427 1.00 97.31 105 LYS A N 1
ATOM 833 C CA . LYS A 1 105 ? 3.386 10.836 -2.122 1.00 97.31 105 LYS A CA 1
ATOM 834 C C . LYS A 1 105 ? 1.911 11.175 -2.296 1.00 97.31 105 LYS A C 1
ATOM 836 O O . LYS A 1 105 ? 1.560 12.158 -2.945 1.00 97.31 105 LYS A O 1
ATOM 841 N N . ARG A 1 106 ? 1.040 10.385 -1.669 1.00 97.56 106 ARG A N 1
ATOM 842 C CA . ARG A 1 106 ? -0.420 10.553 -1.711 1.00 97.56 106 ARG A CA 1
ATOM 843 C C . ARG A 1 106 ? -1.011 10.619 -0.313 1.00 97.56 106 ARG A C 1
ATOM 845 O O . ARG A 1 106 ? -0.439 10.107 0.648 1.00 97.56 106 ARG A O 1
ATOM 852 N N . ARG A 1 107 ? -2.180 11.245 -0.216 1.00 97.06 107 ARG A N 1
ATOM 853 C CA . ARG A 1 107 ? -2.995 11.263 0.996 1.00 97.06 107 ARG A CA 1
ATOM 854 C C . ARG A 1 107 ? -4.146 10.280 0.828 1.00 97.06 107 ARG A C 1
ATOM 856 O O . ARG A 1 107 ? -4.945 10.443 -0.086 1.00 97.06 107 ARG A O 1
ATOM 863 N N . LEU A 1 108 ? -4.226 9.260 1.677 1.00 96.75 108 LEU A N 1
ATOM 864 C CA . LEU A 1 108 ? -5.156 8.142 1.477 1.00 96.75 108 LEU A CA 1
ATOM 865 C C . LEU A 1 108 ? -6.626 8.583 1.516 1.00 96.75 108 LEU A C 1
ATOM 867 O O . LEU A 1 108 ? -7.426 8.112 0.712 1.00 96.75 108 LEU A O 1
ATOM 871 N N . SER A 1 109 ? -6.979 9.549 2.367 1.00 95.69 109 SER A N 1
ATOM 872 C CA . SER A 1 109 ? -8.344 10.096 2.433 1.00 95.69 109 SER A CA 1
ATOM 873 C C . SER A 1 109 ? -8.816 10.813 1.165 1.00 95.69 109 SER A C 1
ATOM 875 O O . SER A 1 109 ? -10.020 11.016 1.008 1.00 95.69 109 SER A O 1
ATOM 877 N N . THR A 1 110 ? -7.916 1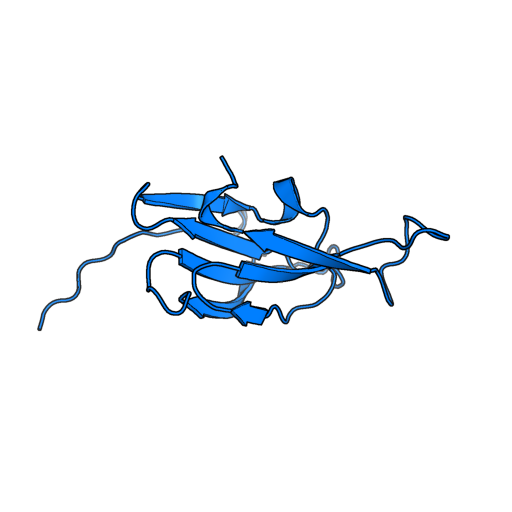1.191 0.252 1.00 95.75 110 THR A N 1
ATOM 878 C CA . THR A 1 110 ? -8.282 11.889 -0.992 1.00 95.75 110 THR A CA 1
ATOM 879 C C . THR A 1 110 ? -8.415 10.954 -2.194 1.00 95.75 110 THR A C 1
ATOM 881 O O . THR A 1 110 ? -8.612 11.432 -3.304 1.00 95.75 110 THR A O 1
ATOM 884 N N . LEU A 1 111 ? -8.272 9.639 -2.004 1.00 93.44 111 LEU A N 1
ATOM 885 C CA . LEU A 1 111 ? -8.310 8.648 -3.083 1.00 93.44 111 LEU A CA 1
ATOM 886 C C . LEU A 1 111 ? -9.717 8.029 -3.172 1.00 93.44 111 LEU A C 1
ATOM 888 O O . LEU A 1 111 ? -10.038 7.056 -2.476 1.00 93.44 111 LEU A O 1
ATOM 892 N N . HIS A 1 112 ? -10.591 8.631 -3.986 1.00 83.50 112 HIS A N 1
ATOM 893 C CA . HIS A 1 112 ? -11.981 8.193 -4.203 1.00 83.50 112 HIS A CA 1
ATOM 894 C C . HIS A 1 112 ? -12.154 7.518 -5.559 1.00 83.50 112 HIS A C 1
ATOM 896 O O . HIS A 1 112 ? -11.711 8.111 -6.560 1.00 83.50 112 HIS A O 1
#

Foldseek 3Di:
DDDDDLDDDDFADPVNPKGWDWDDWDAAPQNQKIKTWIAIPPPPPRQFTFMKMAGSVVSDIDTCCVVFNTFRDRDWDHDPPAKIKTFHADDPVGNHHSPRGDIDMDGPVVDD

Radius of gyration: 14.74 Å; Cα contacts (8 Å, |Δi|>4): 228; chains: 1; bounding box: 31×35×43 Å

Sequence (112 aa):
MTGTVLATKDFKSPDGEHGRNVQKAEWSPDSQFFVFSTASSGGHSPWHWQTYFYDRKQKLSKELDDFTGPIIKRNFKLSAPDWIEVRVQGTASDPSDIANGHSEKRRLSTLH

Solvent-accessible surface area (backbone atoms only — not comparable to full-atom values): 6625 Å² total; per-residue (Å²): 138,86,86,80,86,83,78,87,83,86,47,67,38,96,85,66,85,36,31,50,45,82,75,40,74,50,64,28,82,72,67,48,34,42,37,36,19,27,37,60,69,65,72,65,61,84,58,45,22,59,31,34,36,32,36,60,88,79,66,45,74,47,64,46,38,85,80,65,42,58,26,40,43,66,68,67,48,76,43,80,65,47,33,40,38,39,32,18,51,10,41,99,90,39,70,78,33,62,88,76,31,37,82,47,78,48,53,59,92,76,72,126

pLDDT: mean 91.72, std 7.48, range [48.94, 98.06]

Mean predicted aligned error: 4.29 Å